Protein AF-A0A3E2HRW2-F1 (afdb_monomer)

Secondary structure (DSSP, 8-state):
---PPPHHHHHHTSSHHHHHHHS----HHHHHHHHHHTT-TT-TT-EEEEESS-HHHHHT-TT--EEEEE-S-HHHHHHHHHTT-TTEEEE--BTTB--PPTT--SEEEETT--TTT-HHHHTS-HHHHHHHHHHHHHHHTSTTS-B-TTS-B--------------

Foldseek 3Di:
DDLQFDVVLCVVCVPVVVCLVPPDDDDLVVVQVVCVLLVNVVQAQFEEEEEADCVQVVLPDPSQYQYEYEDQDPVNLVVVVVVVGGNYDYDYDAPLGRPDDPPRGSYYYYPPDDCCDGSRNNGDDPVVNVVVVVVVVVVQVDPPFDADPVRHGDDSDDDDDDDDDDD

pLDDT: mean 79.31, std 17.02, range [33.5, 98.31]

Radius of gyration: 16.77 Å; Cα contacts (8 Å, |Δi|>4): 210; chains: 1; bounding box: 42×39×38 Å

InterPro domains:
  IPR029063 S-adenosyl-L-methionine-dependent methyltransferase superfamily [G3DSA:3.40.50.150] (10-141)
  IPR029063 S-adenosyl-L-methionine-dependent methyltransferase superfamily [SSF53335] (15-112)

Solvent-accessible surface area (backbone atoms only — not comparable to full-atom values): 10115 Å² total; per-residue (Å²): 134,86,86,59,64,26,66,65,50,57,61,76,50,67,54,35,69,65,49,65,76,68,57,84,83,79,59,70,65,61,54,50,51,52,32,49,76,63,71,46,57,85,40,67,51,43,30,32,38,33,39,70,72,49,61,66,69,52,44,71,37,91,36,51,33,36,32,43,37,35,36,68,48,68,63,52,43,51,57,57,57,73,64,68,56,60,53,59,46,79,44,74,19,37,84,92,48,58,90,69,70,86,87,64,52,73,43,77,48,68,37,73,73,38,82,84,75,8,64,64,44,41,18,37,49,73,67,56,38,53,47,52,52,48,51,53,53,49,58,70,64,38,92,86,51,59,55,46,100,84,70,46,76,60,69,97,67,84,87,81,88,81,85,79,77,85,132

Mean predicted aligned error: 10.73 Å

Nearest PDB structures (foldseek):
  3gg8-assembly1_D  TM=6.473E-01  e=5.900E-02  Toxoplasma gondii
  3gg8-assembly1_B  TM=6.081E-01  e=3.737E-02  Toxoplasma gondii
  3eoe-assembly1_B  TM=5.458E-01  e=1.946E-02  Toxoplasma gondii
  5wrp-assembly1_C  TM=4.661E-01  e=2.479E-01  Mycobacterium tuberculosis H37Rv
  7mym-assembly1_A  TM=4.760E-01  e=4.759E-01  Escherichia coli

Structure (mmCIF, N/CA/C/O backbone):
data_AF-A0A3E2HRW2-F1
#
_entry.id   AF-A0A3E2HRW2-F1
#
loop_
_atom_site.group_PDB
_atom_site.id
_atom_site.type_symbol
_atom_site.label_atom_id
_atom_site.label_alt_id
_atom_site.label_comp_id
_atom_site.label_asym_id
_atom_site.label_entity_id
_atom_site.label_seq_id
_atom_site.pdbx_PDB_ins_code
_atom_site.Cartn_x
_atom_site.Cartn_y
_atom_site.Cartn_z
_atom_site.occupancy
_atom_site.B_iso_or_equiv
_atom_site.auth_seq_id
_atom_site.auth_comp_id
_atom_site.auth_asym_id
_atom_site.auth_atom_id
_atom_site.pdbx_PDB_model_num
ATOM 1 N N . MET A 1 1 ? -6.242 8.963 -19.145 1.00 44.12 1 MET A N 1
ATOM 2 C CA . MET A 1 1 ? -5.547 10.101 -18.499 1.00 44.12 1 MET A CA 1
ATOM 3 C C . MET A 1 1 ? -4.050 9.813 -18.488 1.00 44.12 1 MET A C 1
ATOM 5 O O . MET A 1 1 ? -3.695 8.648 -18.408 1.00 44.12 1 MET A O 1
ATOM 9 N N . SER A 1 2 ? -3.188 10.825 -18.641 1.00 42.66 2 SER A N 1
ATOM 10 C CA . SER A 1 2 ? -1.736 10.637 -18.831 1.00 42.66 2 SER A CA 1
ATOM 11 C C . SER A 1 2 ? -1.015 10.292 -17.523 1.00 42.66 2 SER A C 1
ATOM 13 O O . SER A 1 2 ? -0.901 11.153 -16.643 1.00 42.66 2 SER A O 1
ATOM 15 N N . THR A 1 3 ? -0.484 9.069 -17.431 1.00 56.56 3 THR A N 1
ATOM 16 C CA . THR A 1 3 ? 0.428 8.548 -16.393 1.00 56.56 3 THR A CA 1
ATOM 17 C C . THR A 1 3 ? 1.850 9.097 -16.564 1.00 56.56 3 THR A C 1
ATOM 19 O O . THR A 1 3 ? 2.834 8.367 -16.515 1.00 56.56 3 THR A O 1
ATOM 22 N N . THR A 1 4 ? 1.981 10.403 -16.803 1.00 65.69 4 THR A N 1
ATOM 23 C CA . THR A 1 4 ? 3.295 11.048 -16.904 1.00 65.69 4 THR A CA 1
ATOM 24 C C . THR A 1 4 ? 3.994 10.935 -15.553 1.00 65.69 4 THR A C 1
ATOM 26 O O . THR A 1 4 ? 3.424 11.368 -14.557 1.00 65.69 4 THR A O 1
ATOM 29 N N . ILE A 1 5 ? 5.179 10.325 -15.542 1.00 66.1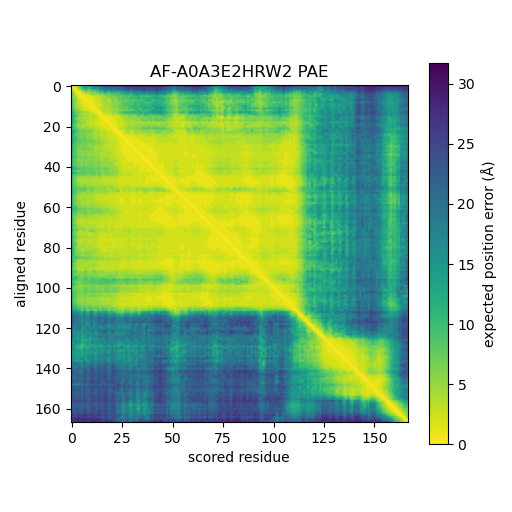2 5 ILE A N 1
ATOM 30 C CA . ILE A 1 5 ? 6.053 10.137 -14.379 1.00 66.12 5 ILE A CA 1
ATOM 31 C C . ILE A 1 5 ? 7.094 11.263 -14.382 1.00 66.12 5 ILE A C 1
ATOM 33 O O . ILE A 1 5 ? 7.654 11.581 -15.432 1.00 66.12 5 ILE A O 1
ATOM 37 N N . ASP A 1 6 ? 7.371 11.865 -13.224 1.00 68.25 6 ASP A N 1
ATOM 38 C CA . ASP A 1 6 ? 8.431 12.868 -13.081 1.00 68.25 6 ASP A CA 1
ATOM 39 C C . ASP A 1 6 ? 9.805 12.261 -13.435 1.00 68.25 6 ASP A C 1
ATOM 41 O O . ASP A 1 6 ? 10.169 11.199 -12.911 1.00 68.25 6 ASP A O 1
ATOM 45 N N . PRO A 1 7 ? 10.608 12.922 -14.289 1.00 69.69 7 PRO A N 1
ATOM 46 C CA . PRO A 1 7 ? 11.907 12.408 -14.717 1.00 69.69 7 PRO A CA 1
ATOM 47 C C . PRO A 1 7 ? 12.872 12.064 -13.574 1.00 69.69 7 PRO A C 1
ATOM 49 O O . PRO A 1 7 ? 13.693 11.159 -13.723 1.00 69.69 7 PRO A O 1
ATOM 52 N N . ARG A 1 8 ? 12.792 12.751 -12.425 1.00 68.62 8 ARG A N 1
ATOM 53 C CA . ARG A 1 8 ? 13.645 12.470 -11.256 1.00 68.62 8 ARG A CA 1
ATOM 54 C C . ARG A 1 8 ? 13.292 11.144 -10.616 1.00 68.62 8 ARG A C 1
ATOM 56 O O . ARG A 1 8 ? 14.191 10.390 -10.260 1.00 68.62 8 ARG A O 1
ATOM 63 N N . ALA A 1 9 ? 12.003 10.843 -10.511 1.00 67.81 9 ALA A N 1
ATOM 64 C CA . ALA A 1 9 ? 11.567 9.541 -10.054 1.00 67.81 9 ALA A CA 1
ATOM 65 C C . ALA A 1 9 ? 11.958 8.473 -11.080 1.00 67.81 9 ALA A C 1
ATOM 67 O O . ALA A 1 9 ? 12.559 7.466 -10.721 1.00 67.81 9 ALA A O 1
ATOM 68 N N . GLN A 1 10 ? 11.740 8.705 -12.373 1.00 71.31 10 GLN A N 1
ATOM 69 C CA . GLN A 1 10 ? 12.161 7.736 -13.386 1.00 71.31 10 GLN A CA 1
ATOM 70 C C . GLN A 1 10 ? 13.672 7.437 -13.333 1.00 71.31 10 GLN A C 1
ATOM 72 O O . GLN A 1 10 ? 14.074 6.282 -13.437 1.00 71.31 10 GLN A O 1
ATOM 77 N N . ALA A 1 11 ? 14.507 8.448 -13.079 1.00 74.12 11 ALA A N 1
ATOM 78 C CA . ALA A 1 11 ? 15.942 8.264 -12.867 1.00 74.12 11 ALA A CA 1
ATOM 79 C C . ALA A 1 11 ? 16.274 7.571 -11.530 1.00 74.12 11 ALA A C 1
ATOM 81 O O . ALA A 1 11 ? 17.111 6.670 -11.494 1.00 74.12 11 ALA A O 1
ATOM 82 N N . GLY A 1 12 ? 15.620 7.962 -10.432 1.00 69.00 12 GLY A N 1
ATOM 83 C CA . GLY A 1 12 ? 15.867 7.424 -9.089 1.00 69.00 12 GLY A CA 1
ATOM 84 C C . GLY A 1 12 ? 15.486 5.950 -8.927 1.00 69.00 12 GLY A C 1
ATOM 85 O O . GLY A 1 12 ? 16.088 5.248 -8.117 1.00 69.00 12 GLY A O 1
ATOM 86 N N . PHE A 1 13 ? 14.533 5.470 -9.730 1.00 70.88 13 PHE A N 1
ATOM 87 C CA . PHE A 1 13 ? 14.063 4.082 -9.733 1.00 70.88 13 PHE A CA 1
ATOM 88 C C . PHE A 1 13 ? 14.542 3.277 -10.958 1.00 70.88 13 PHE A C 1
ATOM 90 O O . PHE A 1 13 ? 14.126 2.135 -11.135 1.00 70.88 13 PHE A O 1
ATOM 97 N N . ALA A 1 14 ? 15.465 3.818 -11.765 1.00 74.62 14 ALA A N 1
ATOM 98 C CA . ALA A 1 14 ? 15.969 3.169 -12.983 1.00 74.62 14 ALA A CA 1
ATOM 99 C C . ALA A 1 14 ? 16.625 1.794 -12.735 1.00 74.62 14 ALA A C 1
ATOM 101 O O . ALA A 1 14 ? 16.677 0.958 -13.633 1.00 74.62 14 ALA A O 1
ATOM 102 N N . ASN A 1 15 ? 17.115 1.534 -11.516 1.00 83.88 15 ASN A N 1
ATOM 103 C CA . ASN A 1 15 ? 17.550 0.205 -11.085 1.00 83.88 15 ASN A CA 1
ATOM 104 C C . ASN A 1 15 ? 16.567 -0.378 -10.061 1.00 83.88 15 ASN A C 1
ATOM 106 O O . ASN A 1 15 ? 16.872 -0.496 -8.872 1.00 83.88 15 ASN A O 1
ATOM 110 N N . ALA A 1 16 ? 15.374 -0.727 -10.543 1.00 80.94 16 ALA A N 1
ATOM 111 C CA . ALA A 1 16 ? 14.272 -1.240 -9.734 1.00 80.94 16 ALA A CA 1
ATOM 112 C C . ALA A 1 16 ? 14.667 -2.451 -8.870 1.00 80.94 16 ALA A C 1
ATOM 114 O O . ALA A 1 16 ? 14.322 -2.501 -7.693 1.00 80.94 16 ALA A O 1
ATOM 115 N N . ALA A 1 17 ? 15.434 -3.397 -9.423 1.00 82.38 17 ALA A N 1
ATOM 116 C CA . ALA A 1 17 ? 15.865 -4.598 -8.705 1.00 82.38 17 ALA A CA 1
ATOM 117 C C . ALA A 1 17 ? 16.798 -4.266 -7.529 1.00 82.38 17 ALA A C 1
ATOM 119 O O . ALA A 1 17 ? 16.579 -4.724 -6.407 1.00 82.38 17 ALA A O 1
ATOM 120 N N . ALA A 1 18 ? 17.823 -3.435 -7.759 1.00 81.19 18 ALA A N 1
ATOM 121 C CA . ALA A 1 18 ? 18.716 -3.019 -6.680 1.00 81.19 18 ALA A CA 1
ATOM 122 C C . ALA A 1 18 ? 17.977 -2.169 -5.640 1.00 81.19 18 ALA A C 1
ATOM 124 O O . ALA A 1 18 ? 18.210 -2.332 -4.443 1.00 81.19 18 ALA A O 1
ATOM 125 N N . TYR A 1 19 ? 17.079 -1.286 -6.076 1.00 80.06 19 TYR A N 1
ATOM 126 C CA . TYR A 1 19 ? 16.286 -0.459 -5.176 1.00 80.06 19 TYR A CA 1
ATOM 127 C C . TYR A 1 19 ? 15.379 -1.303 -4.271 1.00 80.06 19 TYR A C 1
ATOM 129 O O . TYR A 1 19 ? 15.385 -1.122 -3.052 1.00 80.06 19 TYR A O 1
ATOM 137 N N . ASP A 1 20 ? 14.638 -2.251 -4.848 1.00 81.69 20 ASP A N 1
ATOM 138 C CA . ASP A 1 20 ? 13.748 -3.144 -4.107 1.00 81.69 20 ASP A CA 1
ATOM 139 C C . ASP A 1 20 ? 14.503 -3.997 -3.079 1.00 81.69 20 ASP A C 1
ATOM 141 O O . ASP A 1 20 ? 14.055 -4.119 -1.939 1.00 81.69 20 ASP A O 1
ATOM 145 N N . ALA A 1 21 ? 15.690 -4.495 -3.439 1.00 82.00 21 ALA A N 1
ATOM 146 C CA . ALA A 1 21 ? 16.517 -5.312 -2.554 1.00 82.00 21 ALA A CA 1
ATOM 147 C C . ALA A 1 21 ? 17.074 -4.551 -1.335 1.00 82.00 21 ALA A C 1
ATOM 149 O O . ALA A 1 21 ? 17.280 -5.152 -0.282 1.00 82.00 21 ALA A O 1
ATOM 150 N N . HIS A 1 22 ? 17.332 -3.243 -1.454 1.00 79.75 22 HIS A N 1
ATOM 151 C CA . HIS A 1 22 ? 18.031 -2.473 -0.412 1.00 79.75 22 HIS A CA 1
ATOM 152 C C . HIS A 1 22 ? 17.135 -1.501 0.369 1.00 79.75 22 HIS A C 1
ATOM 154 O O . HIS A 1 22 ? 17.575 -0.936 1.373 1.00 79.75 22 HIS A O 1
ATOM 160 N N . ARG A 1 23 ? 15.884 -1.273 -0.053 1.00 79.94 23 ARG A N 1
ATOM 161 C CA . ARG A 1 23 ? 14.980 -0.337 0.637 1.00 79.94 23 ARG A CA 1
ATOM 162 C C . ARG A 1 23 ? 14.530 -0.890 2.009 1.00 79.94 23 ARG A C 1
ATOM 164 O O . ARG A 1 23 ? 13.823 -1.899 2.046 1.00 79.94 23 ARG A O 1
ATOM 171 N N . PRO A 1 24 ? 14.803 -0.210 3.144 1.00 80.50 24 PRO A N 1
ATOM 172 C CA . PRO A 1 24 ? 14.466 -0.711 4.485 1.00 80.50 24 PRO A CA 1
ATOM 173 C C . PRO A 1 24 ? 12.981 -1.039 4.653 1.00 80.50 24 PRO A C 1
ATOM 175 O O . PRO A 1 24 ? 12.133 -0.222 4.287 1.00 80.50 24 PRO A O 1
ATOM 178 N N . SER A 1 25 ? 12.656 -2.224 5.175 1.00 85.75 25 SER A N 1
ATOM 179 C CA . SER A 1 25 ? 11.270 -2.627 5.465 1.00 85.75 25 SER A CA 1
ATOM 180 C C . SER A 1 25 ? 10.737 -1.999 6.763 1.00 85.75 25 SER A C 1
ATOM 182 O O . SER A 1 25 ? 11.450 -1.264 7.444 1.00 85.75 25 SER A O 1
ATOM 184 N N . TYR A 1 26 ? 9.473 -2.269 7.091 1.00 84.19 26 TYR A N 1
ATOM 185 C CA . TYR A 1 26 ? 8.817 -1.785 8.307 1.00 84.19 26 TYR A CA 1
ATOM 186 C C . TYR A 1 26 ? 8.815 -2.856 9.411 1.00 84.19 26 TYR A C 1
ATOM 188 O O . TYR A 1 26 ? 8.638 -4.035 9.096 1.00 84.19 26 TYR A O 1
ATOM 196 N N . PRO A 1 27 ? 8.956 -2.472 10.697 1.00 86.44 27 PRO A N 1
ATOM 197 C CA . PRO A 1 27 ? 8.763 -3.388 11.821 1.00 86.44 27 PRO A CA 1
ATOM 198 C C . PRO A 1 27 ? 7.344 -3.967 11.853 1.00 86.44 27 PRO A C 1
ATOM 200 O O . PRO A 1 27 ? 6.368 -3.263 11.576 1.00 86.44 27 PRO A O 1
ATOM 203 N N . SER A 1 28 ? 7.220 -5.237 12.239 1.00 85.44 28 SER A N 1
ATOM 204 C CA . SER A 1 28 ? 5.945 -5.971 12.259 1.00 85.44 28 SER A CA 1
ATOM 205 C C . SER A 1 28 ? 4.894 -5.355 13.193 1.00 85.44 28 SER A C 1
ATOM 207 O O . SER A 1 28 ? 3.693 -5.404 12.922 1.00 85.44 28 SER A O 1
ATOM 209 N N . GLU A 1 29 ? 5.352 -4.717 14.263 1.00 84.31 29 GLU A N 1
ATOM 210 C CA . GLU A 1 29 ? 4.567 -4.048 15.290 1.00 84.31 29 GLU A CA 1
ATOM 211 C C . GLU A 1 29 ? 3.945 -2.762 14.745 1.00 84.31 29 GLU A C 1
ATOM 213 O O . GLU A 1 29 ? 2.776 -2.483 15.001 1.00 84.31 29 GLU A O 1
ATOM 218 N N . ALA A 1 30 ? 4.693 -2.011 13.928 1.00 85.94 30 ALA A N 1
ATOM 219 C CA . ALA A 1 30 ? 4.184 -0.814 13.264 1.00 85.94 30 ALA A CA 1
ATOM 220 C C . ALA A 1 30 ? 3.098 -1.174 12.240 1.00 85.94 30 ALA A C 1
ATOM 222 O O . ALA A 1 30 ? 2.057 -0.519 12.186 1.00 85.94 30 ALA A O 1
ATOM 223 N N . VAL A 1 31 ? 3.312 -2.252 11.476 1.00 89.50 31 VAL A N 1
ATOM 224 C CA . VAL A 1 31 ? 2.310 -2.781 10.538 1.00 89.50 31 VAL A CA 1
ATOM 225 C C . VAL A 1 31 ? 1.065 -3.238 11.295 1.00 89.50 31 VAL A C 1
ATOM 227 O O . VAL A 1 31 ? -0.040 -2.832 10.956 1.00 89.50 31 VAL A O 1
ATOM 230 N N . SER A 1 32 ? 1.228 -4.034 12.354 1.00 90.06 32 SER A N 1
ATOM 231 C CA . SER A 1 32 ? 0.099 -4.549 13.137 1.00 90.06 32 SER A CA 1
ATOM 232 C C . SER A 1 32 ? -0.686 -3.424 13.813 1.00 90.06 32 SER A C 1
ATOM 234 O O . SER A 1 32 ? -1.913 -3.448 13.801 1.00 90.06 32 SER A O 1
ATOM 236 N N . SER A 1 33 ? 0.000 -2.400 14.331 1.00 86.62 33 SER A N 1
ATOM 237 C CA . SER A 1 33 ? -0.647 -1.199 14.864 1.00 86.62 33 SER A CA 1
ATOM 238 C C . SER A 1 33 ? -1.491 -0.506 13.794 1.00 86.62 33 SER A C 1
ATOM 240 O O . SER A 1 33 ? -2.673 -0.264 14.026 1.00 86.62 33 SER A O 1
ATOM 242 N N . LEU A 1 34 ? -0.938 -0.249 12.601 1.00 88.88 34 LEU A N 1
ATOM 243 C CA . LEU A 1 34 ? -1.688 0.369 11.502 1.00 88.88 34 LEU A CA 1
ATOM 244 C C . LEU A 1 34 ? -2.955 -0.430 11.160 1.00 88.88 34 LEU A C 1
ATOM 246 O O . LEU A 1 34 ? -4.039 0.142 11.098 1.00 88.88 34 LEU A O 1
ATOM 250 N N . LEU A 1 35 ? -2.832 -1.748 10.982 1.00 91.56 35 LEU A N 1
ATOM 251 C CA . LEU A 1 35 ? -3.954 -2.619 10.613 1.00 91.56 35 LEU A CA 1
ATOM 252 C C . LEU A 1 35 ? -5.057 -2.649 11.679 1.00 91.56 35 LEU A C 1
ATOM 254 O O . LEU A 1 35 ? -6.240 -2.686 11.337 1.00 91.56 35 LEU A O 1
ATOM 258 N N . SER A 1 36 ? -4.689 -2.602 12.962 1.00 90.50 36 SER A N 1
ATOM 259 C CA . SER A 1 36 ? -5.654 -2.510 14.063 1.00 90.50 36 SER A CA 1
ATOM 260 C C . SER A 1 36 ? -6.430 -1.194 14.030 1.00 90.50 36 SER A C 1
ATOM 262 O O . SER A 1 36 ? -7.645 -1.204 14.196 1.00 90.50 36 SER A O 1
ATOM 264 N N . HIS A 1 37 ? -5.762 -0.068 13.755 1.00 87.25 37 HIS A N 1
ATOM 265 C CA . HIS A 1 37 ? -6.420 1.244 13.674 1.00 87.25 37 HIS A CA 1
ATOM 266 C C . HIS A 1 37 ? -7.274 1.406 12.414 1.00 87.25 37 HIS A C 1
ATOM 268 O O . HIS A 1 37 ? -8.299 2.076 12.454 1.00 87.25 37 HIS A O 1
ATOM 274 N N . LEU A 1 38 ? -6.899 0.738 11.322 1.00 86.88 38 LEU A N 1
ATOM 275 C CA . LEU A 1 38 ? -7.739 0.598 10.131 1.00 86.88 38 LEU A CA 1
ATOM 276 C C . LEU A 1 38 ? -8.906 -0.384 10.341 1.00 86.88 38 LEU A C 1
ATOM 278 O O . LEU A 1 38 ? -9.702 -0.591 9.432 1.00 86.88 38 LEU A O 1
ATOM 282 N N . ASN A 1 39 ? -9.015 -0.999 11.526 1.00 89.44 39 ASN A N 1
ATOM 283 C CA . ASN A 1 39 ? -10.027 -1.996 11.861 1.00 89.44 39 ASN A CA 1
ATOM 284 C C . ASN A 1 39 ? -10.064 -3.158 10.852 1.00 89.44 39 ASN A C 1
ATOM 286 O O . ASN A 1 39 ? -11.134 -3.652 10.513 1.00 89.44 39 ASN A O 1
ATOM 290 N N . ILE A 1 40 ? -8.905 -3.579 10.342 1.00 92.38 40 ILE A N 1
ATOM 291 C CA . ILE A 1 40 ? -8.774 -4.727 9.427 1.00 92.38 40 ILE A CA 1
ATOM 292 C C . ILE A 1 40 ? -7.892 -5.839 9.995 1.00 92.38 40 ILE A C 1
ATOM 294 O O . ILE A 1 40 ? -7.904 -6.946 9.466 1.00 92.38 40 ILE A O 1
ATOM 298 N N . ALA A 1 41 ? -7.195 -5.600 11.111 1.00 93.44 41 ALA A N 1
ATOM 299 C CA . ALA A 1 41 ? -6.500 -6.660 11.837 1.00 93.44 41 ALA A CA 1
ATOM 300 C C . ALA A 1 41 ? -7.466 -7.799 12.210 1.00 93.44 41 ALA A C 1
ATOM 302 O O . ALA A 1 41 ? -8.544 -7.566 12.757 1.00 93.44 41 ALA A O 1
ATOM 303 N N . GLY A 1 42 ? -7.080 -9.038 11.896 1.00 93.88 42 GLY A N 1
ATOM 304 C CA . GLY A 1 42 ? -7.909 -10.229 12.113 1.00 93.88 42 GLY A CA 1
ATOM 305 C C . GLY A 1 42 ? -9.108 -10.391 11.164 1.00 93.88 42 GLY A C 1
ATOM 306 O O . GLY A 1 42 ? -9.774 -11.428 11.218 1.00 93.88 42 GLY A O 1
ATOM 307 N N . LYS A 1 43 ? -9.391 -9.431 10.270 1.00 95.31 43 LYS A N 1
ATOM 308 C CA . LYS A 1 43 ? -10.463 -9.562 9.273 1.00 95.31 43 LYS A CA 1
ATOM 309 C C . LYS A 1 43 ? -9.972 -10.361 8.074 1.00 95.31 43 LYS A C 1
ATOM 311 O O . LYS A 1 43 ? -9.249 -9.854 7.221 1.00 95.31 43 LYS A O 1
ATOM 316 N N . SER A 1 44 ? -10.375 -11.627 8.019 1.00 97.38 44 SER A N 1
ATOM 317 C CA . SER A 1 44 ? -9.978 -12.509 6.924 1.00 97.38 44 SER A CA 1
ATOM 318 C C . SER A 1 44 ? -10.555 -12.038 5.589 1.00 97.38 44 SER A C 1
ATOM 320 O O . SER A 1 44 ? -11.753 -11.787 5.506 1.00 97.38 44 SER A O 1
ATOM 322 N N . GLY A 1 45 ? -9.717 -11.950 4.556 1.00 96.88 45 GLY A N 1
ATOM 323 C CA . GLY A 1 45 ? -10.141 -11.608 3.196 1.00 96.88 45 GLY A CA 1
ATOM 324 C C . GLY A 1 45 ? -10.531 -10.145 2.969 1.00 96.88 45 GLY A C 1
ATOM 325 O O . GLY A 1 45 ? -11.120 -9.858 1.937 1.00 96.88 45 GLY A O 1
ATOM 326 N N . ALA A 1 46 ? -10.220 -9.224 3.891 1.00 97.38 46 ALA A N 1
ATOM 327 C CA . ALA A 1 46 ? -10.510 -7.803 3.677 1.00 97.38 46 ALA A CA 1
ATOM 328 C C . ALA A 1 46 ? -9.838 -7.272 2.394 1.00 97.38 46 ALA A C 1
ATOM 330 O O . ALA A 1 46 ? -8.698 -7.643 2.083 1.00 97.38 46 ALA A O 1
ATOM 331 N N . HIS A 1 47 ? -10.540 -6.397 1.676 1.00 97.25 47 HIS A N 1
ATOM 332 C CA . HIS A 1 47 ? -10.077 -5.783 0.437 1.00 97.25 47 HIS A CA 1
ATOM 333 C C . HIS A 1 47 ? -9.228 -4.544 0.732 1.00 97.25 47 HIS A C 1
ATOM 335 O O . HIS A 1 47 ? -9.663 -3.619 1.422 1.00 97.25 47 HIS A O 1
ATOM 341 N N . ILE A 1 48 ? -8.013 -4.492 0.191 1.00 96.75 48 ILE A N 1
ATOM 342 C CA . ILE A 1 48 ? -7.070 -3.400 0.433 1.00 96.75 48 ILE A CA 1
ATOM 343 C C . ILE A 1 48 ? -6.570 -2.837 -0.889 1.00 96.75 48 ILE A C 1
ATOM 345 O O . ILE A 1 48 ? -6.011 -3.557 -1.714 1.00 96.75 48 ILE A O 1
ATOM 349 N N . VAL A 1 49 ? -6.698 -1.526 -1.068 1.00 95.94 49 VAL A N 1
ATOM 350 C CA . VAL A 1 49 ? -5.931 -0.808 -2.092 1.00 95.94 49 VAL A CA 1
ATOM 351 C C . VAL A 1 49 ? -4.636 -0.334 -1.454 1.00 95.94 49 VAL A C 1
ATOM 353 O O . VAL A 1 49 ? -4.656 0.354 -0.436 1.00 95.94 49 VAL A O 1
ATOM 356 N N . GLU A 1 50 ? -3.500 -0.703 -2.032 1.00 94.06 50 GLU A N 1
ATOM 357 C CA . GLU A 1 50 ? -2.191 -0.250 -1.574 1.00 94.06 50 GLU A CA 1
ATOM 358 C C . GLU A 1 50 ? -1.496 0.557 -2.661 1.00 94.06 50 GLU A C 1
ATOM 360 O O . GLU A 1 50 ? -1.481 0.178 -3.832 1.00 94.06 50 GLU A O 1
ATOM 365 N N . VAL A 1 51 ? -0.899 1.675 -2.258 1.00 89.06 51 VAL A N 1
ATOM 366 C CA . VAL A 1 51 ? -0.105 2.524 -3.138 1.00 89.06 51 VAL A CA 1
ATOM 367 C C . VAL A 1 51 ? 1.251 2.772 -2.482 1.00 89.06 51 VAL A C 1
ATOM 369 O O . VAL A 1 51 ? 1.358 3.544 -1.523 1.00 89.06 51 VAL A O 1
ATOM 372 N N . GLY A 1 52 ? 2.298 2.131 -3.007 1.00 84.94 52 GLY A N 1
ATOM 373 C CA . GLY A 1 52 ? 3.667 2.272 -2.511 1.00 84.94 52 GLY A CA 1
ATOM 374 C C . GLY A 1 52 ? 4.369 0.950 -2.182 1.00 84.94 52 GLY A C 1
ATOM 375 O O . GLY A 1 52 ? 4.729 0.181 -3.069 1.00 84.94 52 GLY A O 1
ATOM 376 N N . LYS A 1 53 ? 4.726 0.759 -0.907 1.00 85.81 53 LYS A N 1
ATOM 377 C CA . LYS A 1 53 ? 5.725 -0.229 -0.449 1.00 85.81 53 LYS A CA 1
ATOM 378 C C . LYS A 1 53 ? 5.176 -1.289 0.515 1.00 85.81 53 LYS A C 1
ATOM 380 O O . LYS A 1 53 ? 5.940 -2.135 0.978 1.00 85.81 53 LYS A O 1
ATOM 385 N N . PHE A 1 54 ? 3.893 -1.247 0.869 1.00 92.50 54 PHE A N 1
ATOM 386 C CA . PHE A 1 54 ? 3.314 -2.152 1.870 1.00 92.50 54 PHE A CA 1
ATOM 387 C C . PHE A 1 54 ? 2.848 -3.499 1.301 1.00 92.50 54 PHE A C 1
ATOM 389 O O . PHE A 1 54 ? 2.622 -4.410 2.095 1.00 92.50 54 PHE A O 1
ATOM 396 N N . THR A 1 55 ? 2.755 -3.667 -0.027 1.00 94.69 55 THR A N 1
ATOM 397 C CA . THR A 1 55 ? 2.188 -4.874 -0.662 1.00 94.69 55 THR A CA 1
ATOM 398 C C . THR A 1 55 ? 2.702 -6.195 -0.061 1.00 94.69 55 THR A C 1
ATOM 400 O O . THR A 1 55 ? 1.902 -7.042 0.323 1.00 94.69 55 THR A O 1
ATOM 403 N N . GLU A 1 56 ? 4.021 -6.387 0.066 1.00 95.19 56 GLU A N 1
ATOM 404 C CA . GLU A 1 56 ? 4.598 -7.636 0.603 1.00 95.19 56 GLU A CA 1
ATOM 405 C C . GLU A 1 56 ? 4.235 -7.876 2.071 1.00 95.19 56 GLU A C 1
ATOM 407 O O . GLU A 1 56 ? 3.929 -9.001 2.464 1.00 95.19 56 GLU A O 1
ATOM 412 N N . LEU A 1 57 ? 4.236 -6.810 2.875 1.00 95.19 57 LEU A N 1
ATOM 413 C CA . LEU A 1 57 ? 3.900 -6.874 4.296 1.00 95.19 57 LEU A CA 1
ATOM 414 C C . LEU A 1 57 ? 2.432 -7.245 4.498 1.00 95.19 57 LEU A C 1
ATOM 416 O O . LEU A 1 57 ? 2.124 -7.996 5.417 1.00 95.19 57 LEU A O 1
ATOM 420 N N . LEU A 1 58 ? 1.547 -6.741 3.633 1.00 96.06 58 LEU A N 1
ATOM 421 C CA . LEU A 1 58 ? 0.124 -7.074 3.624 1.00 96.06 58 LEU A CA 1
ATOM 422 C C . LEU A 1 58 ? -0.118 -8.500 3.112 1.00 96.06 58 LEU A C 1
ATOM 424 O O . LEU A 1 58 ? -0.890 -9.238 3.713 1.00 96.06 58 LEU A O 1
ATOM 428 N N . ALA A 1 59 ? 0.568 -8.922 2.049 1.00 96.69 59 ALA A N 1
ATOM 429 C CA . ALA A 1 59 ? 0.400 -10.255 1.464 1.00 96.69 59 ALA A CA 1
ATOM 430 C C . ALA A 1 59 ? 0.902 -11.389 2.381 1.00 96.69 59 ALA A C 1
ATOM 432 O O . ALA A 1 59 ? 0.406 -12.516 2.317 1.00 96.69 59 ALA A O 1
ATOM 433 N N . ALA A 1 60 ? 1.875 -11.098 3.251 1.00 95.62 60 ALA A N 1
ATOM 434 C CA . ALA A 1 60 ? 2.412 -12.043 4.231 1.00 95.62 60 ALA A CA 1
ATOM 435 C C . ALA A 1 60 ? 1.474 -12.306 5.426 1.00 95.62 60 ALA A C 1
ATOM 437 O O . ALA A 1 60 ? 1.754 -13.178 6.247 1.00 95.62 60 ALA A O 1
ATOM 438 N N . ARG A 1 61 ? 0.374 -11.555 5.545 1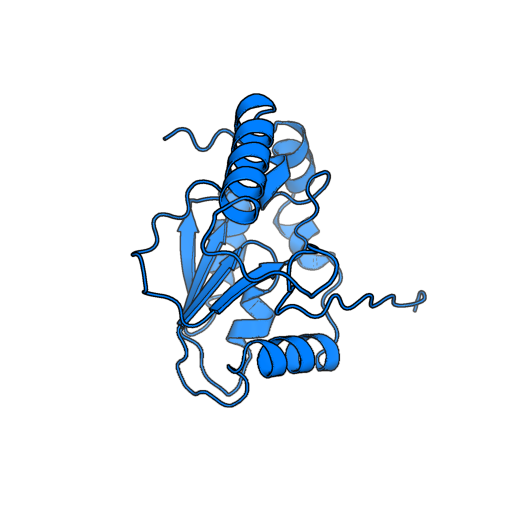.00 95.56 61 ARG A N 1
ATOM 439 C CA . ARG A 1 61 ? -0.555 -11.624 6.674 1.00 95.56 61 ARG A CA 1
ATOM 440 C C . ARG A 1 61 ? -1.377 -12.911 6.686 1.00 95.56 61 ARG A C 1
ATOM 442 O O . ARG A 1 61 ? -1.802 -13.429 5.647 1.00 95.56 61 ARG A O 1
ATOM 449 N N . GLU A 1 62 ? -1.644 -13.409 7.890 1.00 95.81 62 GLU A N 1
ATOM 450 C CA . GLU A 1 62 ? -2.480 -14.595 8.097 1.00 95.81 62 GLU A CA 1
ATOM 451 C C . GLU A 1 62 ? -3.940 -14.336 7.731 1.00 95.81 62 GLU A C 1
ATOM 453 O O . GLU A 1 62 ? -4.632 -15.267 7.328 1.00 95.81 62 GLU A O 1
ATOM 458 N N . GLU A 1 63 ? -4.370 -13.073 7.778 1.00 96.94 63 GLU A N 1
ATOM 459 C CA . GLU A 1 63 ? -5.695 -12.609 7.372 1.00 96.94 63 GLU A CA 1
ATOM 460 C C . GLU A 1 63 ? -6.001 -12.861 5.882 1.00 96.94 63 GLU A C 1
ATOM 462 O O . GLU A 1 63 ? -7.162 -12.868 5.488 1.00 96.94 63 GLU A O 1
ATOM 467 N N . ARG A 1 64 ? -4.996 -13.138 5.036 1.00 97.19 64 ARG A N 1
ATOM 468 C CA . ARG A 1 64 ? -5.199 -13.449 3.604 1.00 97.19 64 ARG A CA 1
ATOM 469 C C . ARG A 1 64 ? -5.980 -12.351 2.860 1.00 97.19 64 ARG A C 1
ATOM 471 O O . ARG A 1 64 ? -6.909 -12.673 2.128 1.00 97.19 64 ARG A O 1
ATOM 478 N N . TYR A 1 65 ? -5.606 -11.090 3.062 1.00 98.12 65 TYR A N 1
ATOM 479 C CA . TYR A 1 65 ? -6.219 -9.946 2.381 1.00 98.12 65 TYR A CA 1
ATOM 480 C C . TYR A 1 65 ? -6.240 -10.102 0.854 1.00 98.12 65 TYR A C 1
ATOM 482 O O . TYR A 1 65 ? -5.337 -10.716 0.275 1.00 98.12 65 TYR A O 1
ATOM 490 N N . GLU A 1 66 ? -7.237 -9.492 0.215 1.00 98.31 66 GLU A N 1
ATOM 491 C CA . GLU A 1 66 ? -7.257 -9.288 -1.234 1.00 98.31 66 GLU A CA 1
ATOM 492 C C . GLU A 1 66 ? -6.735 -7.886 -1.535 1.00 98.31 66 GLU A C 1
ATOM 494 O O . GLU A 1 66 ? -7.280 -6.889 -1.070 1.00 98.31 66 GLU A O 1
ATOM 499 N N . ILE A 1 67 ? -5.630 -7.795 -2.265 1.00 98.25 67 ILE A N 1
ATOM 500 C CA . ILE A 1 67 ? -4.848 -6.566 -2.377 1.00 98.25 67 ILE A CA 1
ATOM 501 C C . ILE A 1 67 ? -4.812 -6.123 -3.835 1.00 98.25 67 ILE A C 1
ATOM 503 O O . ILE A 1 67 ? -4.362 -6.872 -4.701 1.00 98.25 67 ILE A O 1
ATOM 507 N N . ILE A 1 68 ? -5.204 -4.879 -4.102 1.00 97.88 68 ILE A N 1
ATOM 508 C CA . ILE A 1 68 ? -4.869 -4.184 -5.345 1.00 97.88 68 ILE A CA 1
ATOM 509 C C . ILE A 1 68 ? -3.661 -3.286 -5.074 1.00 97.88 68 ILE A C 1
ATOM 511 O O . ILE A 1 68 ? -3.773 -2.262 -4.403 1.00 97.88 68 ILE A O 1
ATOM 515 N N . ALA A 1 69 ? -2.503 -3.671 -5.604 1.00 96.69 69 ALA A N 1
AT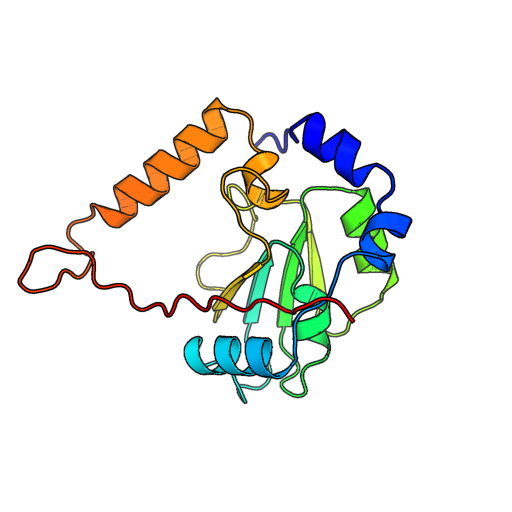OM 516 C CA . ALA A 1 69 ? -1.277 -2.886 -5.559 1.00 96.69 69 ALA A CA 1
ATOM 517 C C . ALA A 1 69 ? -1.202 -1.960 -6.782 1.00 96.69 69 ALA A C 1
ATOM 519 O O . ALA A 1 69 ? -1.100 -2.419 -7.927 1.00 96.69 69 ALA A O 1
ATOM 520 N N . VAL A 1 70 ? -1.245 -0.653 -6.538 1.00 94.62 70 VAL A N 1
ATOM 521 C CA . VAL A 1 70 ? -1.160 0.387 -7.565 1.00 94.62 70 VAL A CA 1
ATOM 522 C C . VAL A 1 70 ? 0.280 0.879 -7.655 1.00 94.62 70 VAL A C 1
ATOM 524 O O . VAL A 1 70 ? 0.793 1.500 -6.725 1.00 94.62 70 VAL A O 1
ATOM 527 N N . GLU A 1 71 ? 0.932 0.633 -8.791 1.00 91.56 71 GLU A N 1
ATOM 528 C CA . GLU A 1 71 ? 2.329 1.024 -9.003 1.00 91.56 71 GLU A CA 1
ATOM 529 C C . GLU A 1 71 ? 2.498 1.717 -10.368 1.00 91.56 71 GLU A C 1
ATOM 531 O O . GLU A 1 71 ? 2.235 1.102 -11.409 1.00 91.56 71 GLU A O 1
ATOM 536 N N . PRO A 1 72 ? 2.944 2.987 -10.407 1.00 88.88 72 PRO A N 1
ATOM 537 C CA . PRO A 1 72 ? 3.085 3.745 -11.650 1.00 88.88 72 PRO A CA 1
ATOM 538 C C . PRO A 1 72 ? 4.239 3.270 -12.540 1.00 88.88 72 PRO A C 1
ATOM 540 O O . PRO A 1 72 ? 4.126 3.349 -13.764 1.00 88.88 72 PRO A O 1
ATOM 543 N N . GLN A 1 73 ? 5.330 2.745 -11.977 1.00 87.25 73 GLN A N 1
ATOM 544 C CA . GLN A 1 73 ? 6.525 2.385 -12.741 1.00 87.25 73 GLN A CA 1
ATOM 545 C C . GLN A 1 73 ? 6.481 0.943 -13.256 1.00 87.25 73 GLN A C 1
ATOM 547 O O . GLN A 1 73 ? 6.341 -0.009 -12.489 1.00 87.25 73 GLN A O 1
ATOM 552 N N . ALA A 1 74 ? 6.654 0.765 -14.569 1.00 90.38 74 ALA A N 1
ATOM 553 C CA . ALA A 1 74 ? 6.577 -0.546 -15.215 1.00 90.38 74 ALA A CA 1
ATOM 554 C C . ALA A 1 74 ? 7.597 -1.556 -14.657 1.00 90.38 74 ALA A C 1
ATOM 556 O O . ALA A 1 74 ? 7.230 -2.701 -14.387 1.00 90.38 74 ALA A O 1
ATOM 557 N N . ASP A 1 75 ? 8.837 -1.127 -14.416 1.00 88.31 75 ASP A N 1
ATOM 558 C CA . ASP A 1 75 ? 9.890 -2.005 -13.895 1.00 88.31 75 ASP A CA 1
ATOM 559 C C . ASP A 1 75 ? 9.612 -2.430 -12.449 1.00 88.31 75 ASP A C 1
ATOM 561 O O . ASP A 1 75 ? 9.769 -3.602 -12.108 1.00 88.31 75 ASP A O 1
ATOM 565 N N . MET A 1 76 ? 9.101 -1.522 -11.610 1.00 89.69 76 MET A N 1
ATOM 566 C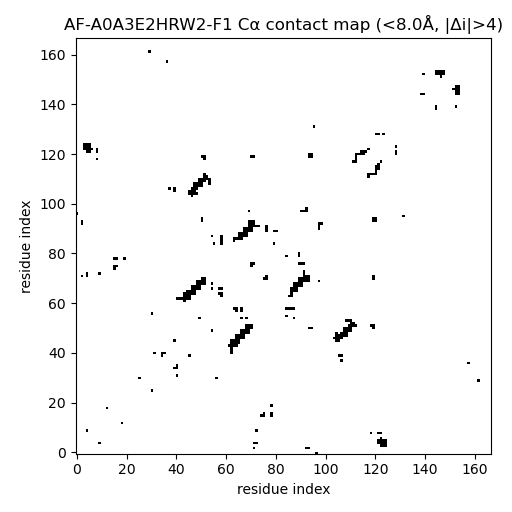 CA . MET A 1 76 ? 8.667 -1.853 -10.249 1.00 89.69 76 MET A CA 1
ATOM 567 C C . MET A 1 76 ? 7.466 -2.807 -10.252 1.00 89.69 76 MET A C 1
ATOM 569 O O . MET A 1 76 ? 7.458 -3.777 -9.490 1.00 89.69 76 MET A O 1
ATOM 573 N N . ARG A 1 77 ? 6.494 -2.612 -11.161 1.00 93.88 77 ARG A N 1
ATOM 574 C CA . ARG A 1 77 ? 5.403 -3.582 -11.371 1.00 93.88 77 ARG A CA 1
ATOM 575 C C . ARG A 1 77 ? 5.947 -4.953 -11.753 1.00 93.88 77 ARG A C 1
ATOM 577 O O . ARG A 1 77 ? 5.441 -5.956 -11.258 1.00 93.88 77 ARG A O 1
ATOM 584 N N . ALA A 1 78 ? 6.945 -5.015 -12.633 1.00 93.94 78 ALA A N 1
ATOM 585 C CA . ALA A 1 78 ? 7.554 -6.273 -13.055 1.00 93.94 78 ALA A CA 1
ATOM 586 C C . ALA A 1 78 ? 8.257 -6.985 -11.888 1.00 93.94 78 ALA A C 1
ATOM 588 O O . ALA A 1 78 ? 8.050 -8.185 -11.711 1.00 93.94 78 ALA A O 1
ATOM 589 N N . GLN A 1 79 ? 9.003 -6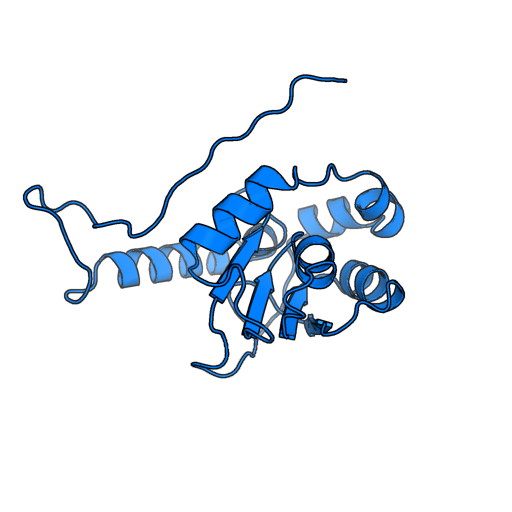.250 -11.051 1.00 92.56 79 GLN A N 1
ATOM 590 C CA . GLN A 1 79 ? 9.601 -6.794 -9.826 1.00 92.56 79 GLN A CA 1
ATOM 591 C C . GLN A 1 79 ? 8.530 -7.367 -8.893 1.00 92.56 79 GLN A C 1
ATOM 593 O O . GLN A 1 79 ? 8.639 -8.512 -8.463 1.00 92.56 79 GLN A O 1
ATOM 598 N N . LEU A 1 80 ? 7.457 -6.615 -8.628 1.00 93.62 80 LEU A N 1
ATOM 599 C CA . LEU A 1 80 ? 6.388 -7.054 -7.730 1.00 93.62 80 LEU A CA 1
ATOM 600 C C . LEU A 1 80 ? 5.630 -8.276 -8.279 1.00 93.62 80 LEU A C 1
ATOM 602 O O . LEU A 1 80 ? 5.336 -9.204 -7.528 1.00 93.62 80 LEU A O 1
ATOM 606 N N . LYS A 1 81 ? 5.383 -8.329 -9.597 1.00 96.19 81 LYS A N 1
ATOM 607 C CA . LYS A 1 81 ? 4.790 -9.498 -10.275 1.00 96.19 81 LYS A CA 1
ATOM 608 C C . LYS A 1 81 ? 5.672 -10.737 -10.145 1.00 96.19 81 LYS A C 1
ATOM 610 O O . LYS A 1 81 ? 5.156 -11.820 -9.879 1.00 96.19 81 LYS A O 1
ATOM 615 N N . ALA A 1 82 ? 6.989 -10.584 -10.289 1.00 96.19 82 ALA A N 1
ATOM 616 C CA . ALA A 1 82 ? 7.939 -11.690 -10.185 1.00 96.19 82 ALA A CA 1
ATOM 617 C C . ALA A 1 82 ? 7.950 -12.350 -8.793 1.00 96.19 82 ALA A C 1
ATOM 619 O O . ALA A 1 82 ? 8.309 -13.520 -8.679 1.00 96.19 82 ALA A O 1
ATOM 620 N N . LYS A 1 83 ? 7.508 -11.638 -7.746 1.00 94.81 83 LYS A N 1
ATOM 621 C CA . LYS A 1 83 ? 7.390 -12.181 -6.382 1.00 94.81 83 LYS A CA 1
ATOM 622 C C . LYS A 1 83 ? 6.233 -13.164 -6.206 1.00 94.81 83 LYS A C 1
ATOM 624 O O . LYS A 1 83 ? 6.219 -13.883 -5.212 1.00 94.81 83 LYS A O 1
ATOM 629 N N . ASN A 1 84 ? 5.280 -13.207 -7.144 1.00 96.12 84 ASN A N 1
ATOM 630 C CA . ASN A 1 84 ? 4.138 -14.126 -7.129 1.00 96.12 84 ASN A CA 1
ATOM 631 C C . ASN A 1 84 ? 3.391 -14.143 -5.776 1.00 96.12 84 ASN A C 1
ATOM 633 O O . ASN A 1 84 ? 3.119 -15.197 -5.195 1.00 96.12 84 ASN A O 1
ATOM 637 N N . LEU A 1 85 ? 3.117 -12.948 -5.244 1.00 97.19 85 LEU A N 1
ATOM 638 C CA . LEU A 1 85 ? 2.476 -12.775 -3.945 1.00 97.19 85 LEU A CA 1
ATOM 639 C C . LEU A 1 85 ? 1.017 -13.236 -3.992 1.00 97.19 85 LEU A C 1
ATOM 641 O O . LEU A 1 85 ? 0.260 -12.911 -4.907 1.00 97.19 85 LEU A O 1
ATOM 645 N N . ARG A 1 86 ? 0.606 -13.979 -2.967 1.00 96.44 86 ARG A N 1
ATOM 646 C CA . ARG A 1 86 ? -0.758 -14.497 -2.847 1.00 96.44 86 ARG A CA 1
ATOM 647 C C . ARG A 1 86 ? -1.750 -13.365 -2.581 1.00 96.44 86 ARG A C 1
ATOM 649 O O . ARG A 1 86 ? -1.512 -12.549 -1.700 1.00 96.44 86 ARG A O 1
ATOM 656 N N . GLY A 1 87 ? -2.881 -13.384 -3.289 1.00 97.06 87 GLY A N 1
ATOM 657 C CA . GLY A 1 87 ? -3.967 -12.419 -3.088 1.00 97.06 87 GLY A CA 1
ATOM 658 C C . GLY A 1 87 ? -3.660 -11.015 -3.612 1.00 97.06 87 GLY A C 1
ATOM 659 O O . GLY A 1 87 ? -4.379 -10.089 -3.269 1.00 97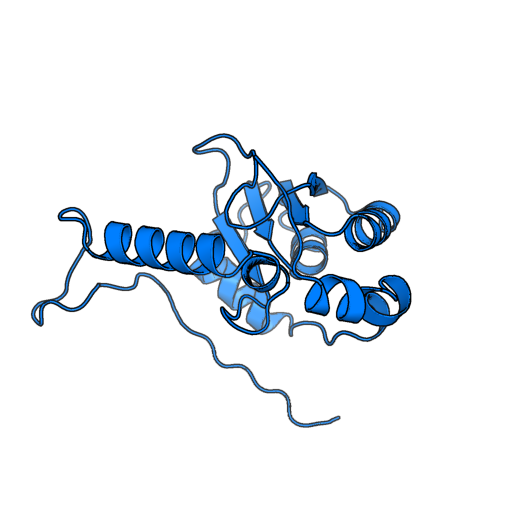.06 87 GLY A O 1
ATOM 660 N N . VAL A 1 88 ? -2.609 -10.840 -4.423 1.00 98.25 88 VAL A N 1
ATOM 661 C CA . VAL A 1 88 ? -2.196 -9.526 -4.933 1.00 98.25 88 VAL A CA 1
ATOM 662 C C . VAL A 1 88 ? -2.506 -9.399 -6.424 1.00 98.25 88 VAL A C 1
ATOM 664 O O . VAL A 1 88 ? -1.978 -10.145 -7.249 1.00 98.25 88 VAL A O 1
ATOM 667 N N . THR A 1 89 ? -3.297 -8.389 -6.772 1.00 97.75 89 THR A N 1
ATOM 668 C CA . THR A 1 89 ? -3.495 -7.898 -8.139 1.00 97.75 89 THR A CA 1
ATOM 669 C C . THR A 1 89 ? -2.692 -6.616 -8.326 1.00 97.75 89 THR A C 1
ATOM 671 O O . THR A 1 89 ? -2.803 -5.692 -7.531 1.00 97.75 89 THR A O 1
ATOM 674 N N . ILE A 1 90 ? -1.872 -6.542 -9.377 1.00 97.12 90 ILE A N 1
ATOM 675 C CA . ILE A 1 90 ? -0.970 -5.404 -9.615 1.00 97.12 90 ILE A CA 1
ATOM 676 C C . ILE A 1 90 ? -1.444 -4.636 -10.841 1.00 97.12 90 ILE A C 1
ATOM 678 O O . ILE A 1 90 ? -1.462 -5.194 -11.945 1.00 97.12 90 ILE A O 1
ATOM 682 N N . ILE A 1 91 ? -1.758 -3.355 -10.662 1.00 95.56 91 ILE A N 1
ATOM 683 C CA . ILE A 1 91 ? -2.263 -2.482 -11.726 1.00 95.56 91 ILE A CA 1
ATOM 684 C C . ILE A 1 91 ? -1.370 -1.259 -11.937 1.00 95.56 91 ILE A C 1
ATOM 686 O O . ILE A 1 91 ? -0.641 -0.819 -11.047 1.00 95.56 91 ILE A O 1
ATOM 690 N N . GLU A 1 92 ? -1.408 -0.725 -13.156 1.00 93.50 92 GLU A N 1
ATOM 691 C CA . GLU A 1 92 ? -0.812 0.573 -13.457 1.00 93.50 92 GLU A CA 1
ATOM 692 C C . GLU A 1 92 ? -1.721 1.688 -12.948 1.00 93.50 92 GLU A C 1
ATOM 694 O O . GLU A 1 92 ? -2.906 1.728 -13.272 1.00 93.50 92 GLU A O 1
ATOM 699 N N . GLY A 1 93 ? -1.141 2.617 -12.198 1.00 89.81 93 GLY A N 1
ATOM 700 C CA . GLY A 1 93 ? -1.836 3.804 -11.731 1.00 89.81 93 GLY A CA 1
ATOM 701 C C . GLY A 1 93 ? -0.981 4.604 -10.764 1.00 89.81 93 GLY A C 1
ATOM 702 O O . GLY A 1 93 ? 0.177 4.282 -10.507 1.00 89.81 93 GLY A O 1
ATOM 703 N N . ASN A 1 94 ? -1.557 5.663 -10.220 1.00 84.69 94 ASN A N 1
ATOM 704 C CA . ASN A 1 94 ? -0.982 6.440 -9.125 1.00 84.69 94 ASN A CA 1
ATOM 705 C C . ASN A 1 94 ? -2.114 6.968 -8.232 1.00 84.69 94 ASN A C 1
ATOM 707 O O . ASN A 1 94 ? -3.285 6.715 -8.506 1.00 84.69 94 ASN A O 1
ATOM 711 N N . ALA A 1 95 ? -1.787 7.730 -7.186 1.00 78.62 95 ALA A N 1
ATOM 712 C CA . ALA A 1 95 ? -2.799 8.252 -6.263 1.00 78.62 95 ALA A CA 1
ATOM 713 C C . ALA A 1 95 ? -3.856 9.162 -6.923 1.00 78.62 95 ALA A C 1
ATOM 715 O O . ALA A 1 95 ? -4.947 9.296 -6.382 1.00 78.62 95 ALA A O 1
ATOM 716 N N . ALA A 1 96 ? -3.567 9.767 -8.080 1.00 75.25 96 ALA A N 1
ATOM 717 C CA . ALA A 1 96 ? -4.520 10.591 -8.829 1.00 75.25 96 ALA A CA 1
ATOM 718 C C . ALA A 1 96 ? -5.372 9.785 -9.831 1.00 75.25 96 ALA A C 1
ATOM 720 O O . ALA A 1 96 ? -6.296 10.326 -10.433 1.00 75.25 96 ALA A O 1
ATOM 721 N N . GLY A 1 97 ? -5.053 8.507 -10.049 1.00 81.38 97 GLY A N 1
ATOM 722 C CA . GLY A 1 97 ? -5.722 7.654 -11.025 1.00 81.38 97 GLY A CA 1
ATOM 723 C C . GLY A 1 97 ? -5.357 6.193 -10.809 1.00 81.38 97 GLY A C 1
ATOM 724 O O . GLY A 1 97 ? -4.383 5.706 -11.382 1.00 81.38 97 GLY A O 1
ATOM 725 N N . MET A 1 98 ? -6.135 5.516 -9.963 1.00 83.00 98 MET A N 1
ATOM 726 C CA . MET A 1 98 ? -5.922 4.110 -9.601 1.00 83.00 98 MET A CA 1
ATOM 727 C C . MET A 1 98 ? -6.746 3.141 -10.458 1.00 83.00 98 MET A C 1
ATOM 729 O O . MET A 1 98 ? -6.368 1.987 -10.567 1.00 83.00 98 MET A O 1
ATOM 733 N N . ASN A 1 99 ? -7.849 3.590 -11.075 1.00 85.56 99 ASN A N 1
ATOM 734 C CA . ASN A 1 99 ? -8.818 2.736 -11.788 1.00 85.56 99 ASN A CA 1
ATOM 735 C C . ASN A 1 99 ? -9.370 1.573 -10.936 1.00 85.56 99 ASN A C 1
ATOM 737 O O . ASN A 1 99 ? -9.583 0.474 -11.444 1.00 85.56 99 ASN A O 1
ATOM 741 N N . VAL A 1 100 ? -9.600 1.819 -9.646 1.00 87.88 100 VAL A N 1
ATOM 742 C CA . VAL A 1 100 ? -10.299 0.889 -8.748 1.00 87.88 100 VAL A CA 1
ATOM 743 C C . VAL A 1 100 ? -11.762 1.312 -8.651 1.00 87.88 100 VAL A C 1
ATOM 745 O O . VAL A 1 100 ? -12.048 2.509 -8.621 1.00 87.88 100 VAL A O 1
ATOM 748 N N . GLU A 1 101 ? -12.672 0.337 -8.638 1.00 88.94 101 GLU A N 1
ATOM 749 C CA . GLU A 1 101 ? -14.106 0.580 -8.474 1.00 88.94 101 GLU A CA 1
ATOM 750 C C . GLU A 1 101 ? -14.397 1.255 -7.125 1.00 88.94 101 GLU A C 1
ATOM 752 O O . GLU A 1 101 ? -13.799 0.931 -6.095 1.00 88.94 101 GLU A O 1
ATOM 757 N N . GLU A 1 102 ? -15.313 2.219 -7.136 1.00 84.56 102 GLU A N 1
ATOM 758 C CA . GLU A 1 102 ? -15.736 2.914 -5.925 1.00 84.56 102 GLU A CA 1
ATOM 759 C C . GLU A 1 102 ? -16.375 1.932 -4.930 1.00 84.56 102 GLU A C 1
ATOM 761 O O . GLU A 1 102 ? -17.166 1.072 -5.304 1.00 84.56 102 GLU A O 1
ATOM 766 N N . GLY A 1 103 ? -16.010 2.043 -3.650 1.00 85.38 103 GLY A N 1
ATOM 767 C CA . GLY A 1 103 ? -16.519 1.158 -2.598 1.00 85.38 103 GLY A CA 1
ATOM 768 C C . GLY A 1 103 ? -15.916 -0.252 -2.573 1.00 85.38 103 GLY A C 1
ATOM 769 O O . GLY A 1 103 ? -16.309 -1.046 -1.726 1.00 85.38 103 GLY A O 1
ATOM 770 N N . TRP A 1 104 ? -14.951 -0.573 -3.445 1.00 91.69 104 TRP A N 1
ATOM 771 C CA . TRP A 1 104 ? -14.330 -1.904 -3.468 1.00 91.69 104 TRP A CA 1
ATOM 772 C C . TRP A 1 104 ? -13.504 -2.224 -2.208 1.00 91.69 104 TRP A C 1
ATOM 774 O O . TRP A 1 104 ? -13.479 -3.373 -1.770 1.00 91.69 104 TRP A O 1
ATOM 784 N N . ALA A 1 105 ? -12.812 -1.230 -1.639 1.00 92.56 105 ALA A N 1
ATOM 785 C CA . ALA A 1 105 ? -11.816 -1.433 -0.587 1.00 92.56 105 ALA A CA 1
ATOM 786 C C . ALA A 1 105 ? -12.379 -1.227 0.828 1.00 92.56 105 ALA A C 1
ATOM 788 O O . ALA A 1 105 ? -12.995 -0.198 1.103 1.00 92.56 105 ALA A O 1
ATOM 789 N N . ASP A 1 106 ? -12.044 -2.133 1.750 1.00 90.12 106 ASP A N 1
ATOM 790 C CA . ASP A 1 106 ? -12.237 -1.943 3.193 1.00 90.12 106 ASP A CA 1
ATOM 791 C C . ASP A 1 106 ? -11.198 -0.972 3.780 1.00 90.12 106 ASP A C 1
ATOM 793 O O . ASP A 1 106 ? -11.447 -0.313 4.790 1.00 90.12 106 ASP A O 1
ATOM 797 N N . ALA A 1 107 ? -10.015 -0.888 3.158 1.00 90.25 107 ALA A N 1
ATOM 798 C CA . ALA A 1 107 ? -8.959 0.047 3.533 1.00 90.25 107 ALA A CA 1
ATOM 799 C C . ALA A 1 107 ? -8.113 0.499 2.331 1.00 90.25 107 ALA A C 1
ATOM 801 O O . ALA A 1 107 ? -7.869 -0.257 1.389 1.00 90.25 107 ALA A O 1
ATOM 802 N N . CYS A 1 108 ? -7.589 1.725 2.407 1.00 90.25 108 CYS A N 1
ATOM 803 C CA . CYS A 1 108 ? -6.585 2.244 1.481 1.00 90.25 108 CYS A CA 1
ATOM 804 C C . CYS A 1 108 ? -5.297 2.573 2.246 1.00 90.25 108 CYS A C 1
ATOM 806 O O . CYS A 1 108 ? -5.320 3.329 3.219 1.00 90.25 108 CYS A O 1
ATOM 808 N N . VAL A 1 109 ? -4.170 2.000 1.821 1.00 89.69 109 VAL A N 1
ATOM 809 C CA . VAL A 1 109 ? -2.860 2.174 2.458 1.00 89.69 109 VAL A CA 1
ATOM 810 C C . VAL A 1 109 ? -1.912 2.873 1.491 1.00 89.69 109 VAL A C 1
ATOM 812 O O . VAL A 1 109 ? -1.565 2.333 0.446 1.00 89.69 109 VAL A O 1
ATOM 815 N N . ALA A 1 110 ? -1.440 4.061 1.865 1.00 87.19 110 ALA A N 1
ATOM 816 C CA . ALA A 1 110 ? -0.411 4.785 1.124 1.00 87.19 110 ALA A CA 1
ATOM 817 C C . ALA A 1 110 ? 0.916 4.745 1.896 1.00 87.19 110 ALA A C 1
ATOM 819 O O . ALA A 1 110 ? 1.106 5.464 2.881 1.00 87.19 110 ALA A O 1
ATOM 820 N N . ALA A 1 111 ? 1.847 3.894 1.467 1.00 79.94 111 ALA A N 1
ATOM 821 C CA . ALA A 1 111 ? 3.123 3.702 2.150 1.00 79.94 111 ALA A CA 1
ATOM 822 C C . ALA A 1 111 ? 4.249 4.512 1.500 1.00 79.94 111 ALA A C 1
ATOM 824 O O . ALA A 1 111 ? 4.349 4.621 0.283 1.00 79.94 111 ALA A O 1
ATOM 825 N N . GLN A 1 112 ? 5.126 5.085 2.334 1.00 72.81 112 GLN A N 1
ATOM 826 C CA . GLN A 1 112 ? 6.175 6.022 1.902 1.00 72.81 112 GLN A CA 1
ATOM 827 C C . GLN A 1 112 ? 5.628 7.248 1.139 1.00 72.81 112 GLN A C 1
ATOM 829 O O . GLN A 1 112 ? 6.340 7.853 0.339 1.00 72.81 112 GLN A O 1
ATOM 834 N N . ALA A 1 113 ? 4.385 7.654 1.423 1.00 61.66 113 ALA A N 1
ATOM 835 C CA . ALA A 1 113 ? 3.709 8.803 0.827 1.00 61.66 113 ALA A CA 1
ATOM 836 C C . ALA A 1 113 ? 4.136 10.138 1.471 1.00 61.66 113 ALA A C 1
ATOM 838 O O . ALA A 1 113 ? 3.480 10.679 2.353 1.00 61.66 113 ALA A O 1
ATOM 839 N N . ARG A 1 114 ? 5.268 10.693 1.036 1.00 56.50 114 ARG A N 1
ATOM 840 C CA . ARG A 1 114 ? 5.623 12.105 1.219 1.00 56.50 114 ARG A CA 1
ATOM 841 C C . ARG A 1 114 ? 5.274 12.911 -0.033 1.00 56.50 114 ARG A C 1
ATOM 843 O O . ARG A 1 114 ? 5.722 12.564 -1.120 1.00 56.50 114 ARG A O 1
ATOM 850 N N . PHE A 1 115 ? 4.583 14.042 0.130 1.00 47.50 115 PHE A N 1
ATOM 851 C CA . PHE A 1 115 ? 4.235 14.964 -0.970 1.00 47.50 115 PHE A CA 1
ATOM 852 C C . PHE A 1 115 ? 5.431 15.417 -1.829 1.00 47.50 115 PHE A C 1
ATOM 854 O O . PHE A 1 115 ? 5.250 15.804 -2.981 1.00 47.50 115 PHE A O 1
ATOM 861 N N . ALA A 1 116 ? 6.644 15.387 -1.271 1.00 39.94 116 ALA A N 1
ATOM 862 C CA . ALA A 1 116 ? 7.862 15.833 -1.939 1.00 39.94 116 ALA A CA 1
ATOM 863 C C . ALA A 1 116 ? 8.845 14.706 -2.315 1.00 39.94 116 ALA A C 1
ATOM 865 O O . ALA A 1 116 ? 9.833 15.013 -2.966 1.00 39.94 116 ALA A O 1
ATOM 866 N N . THR A 1 117 ? 8.634 13.455 -1.871 1.00 42.44 117 THR A N 1
ATOM 867 C CA . THR A 1 117 ? 9.620 12.354 -2.039 1.00 42.44 117 THR A CA 1
ATOM 868 C C . THR A 1 117 ? 9.015 10.949 -2.185 1.00 42.44 117 THR A C 1
ATOM 870 O O . THR A 1 117 ? 9.727 9.951 -2.086 1.00 42.44 117 THR A O 1
ATOM 873 N N . SER A 1 118 ? 7.694 10.831 -2.342 1.00 49.16 118 SER A N 1
ATOM 874 C CA . SER A 1 118 ? 7.048 9.557 -2.675 1.00 49.16 118 SER A CA 1
ATOM 875 C C . SER A 1 118 ? 6.894 9.441 -4.169 1.00 49.16 118 SER A C 1
ATOM 877 O O . SER A 1 118 ? 6.247 10.311 -4.740 1.00 49.16 118 SER A O 1
ATOM 879 N N . SER A 1 119 ? 7.351 8.351 -4.783 1.00 50.09 119 SER A N 1
ATOM 880 C CA . SER A 1 119 ? 7.084 8.067 -6.200 1.00 50.09 119 SER A CA 1
ATOM 881 C C . SER A 1 119 ? 5.601 8.245 -6.554 1.00 50.09 119 SER A C 1
ATOM 883 O O . SER A 1 119 ? 5.272 8.811 -7.584 1.00 50.09 119 SER A O 1
ATOM 885 N N . THR A 1 120 ? 4.680 7.884 -5.667 1.00 48.41 120 THR A N 1
ATOM 886 C CA . THR A 1 120 ? 3.232 7.990 -5.888 1.00 48.41 120 THR A CA 1
ATOM 887 C C . THR A 1 120 ? 2.710 9.421 -6.114 1.00 48.41 120 THR A C 1
ATOM 889 O O . THR A 1 120 ? 1.746 9.602 -6.859 1.00 48.41 120 THR A O 1
ATOM 892 N N . ILE A 1 121 ? 3.321 10.430 -5.482 1.00 54.28 121 ILE A N 1
ATOM 893 C CA . ILE A 1 121 ? 2.911 11.850 -5.561 1.00 54.28 121 ILE A CA 1
ATOM 894 C C . ILE A 1 121 ? 3.930 12.675 -6.356 1.00 54.28 121 ILE A C 1
ATOM 896 O O . ILE A 1 121 ? 3.558 13.580 -7.095 1.00 54.28 121 ILE A O 1
ATOM 900 N N . GLU A 1 122 ? 5.216 12.356 -6.223 1.00 51.03 122 GLU A N 1
ATOM 901 C CA . GLU A 1 122 ? 6.325 12.985 -6.937 1.00 51.03 122 GLU A CA 1
ATOM 902 C C . GLU A 1 122 ? 6.258 12.714 -8.435 1.00 51.03 122 GLU A C 1
ATOM 904 O O . GLU A 1 122 ? 6.663 13.573 -9.201 1.00 51.03 122 GLU A O 1
ATOM 909 N N . ASN A 1 123 ? 5.690 11.580 -8.862 1.00 52.59 123 ASN A N 1
ATOM 910 C CA . ASN A 1 123 ? 5.512 11.296 -10.282 1.00 52.59 123 ASN A CA 1
ATOM 911 C C . ASN A 1 123 ? 4.530 12.248 -10.969 1.00 52.59 123 ASN A C 1
ATOM 913 O O . ASN A 1 123 ? 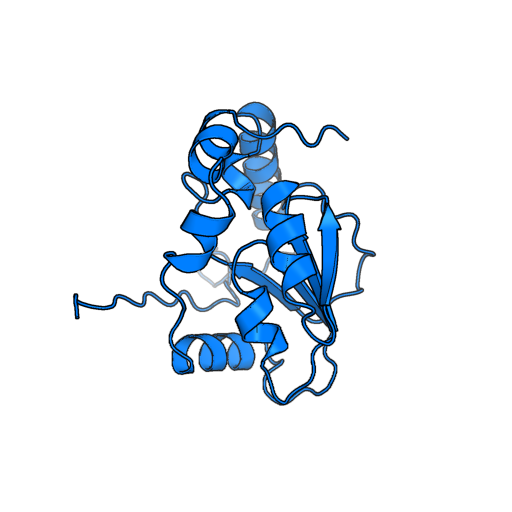4.549 12.328 -12.191 1.00 52.59 123 ASN A O 1
ATOM 917 N N . LEU A 1 124 ? 3.662 12.933 -10.224 1.00 59.47 124 LEU A N 1
ATOM 918 C CA . LEU A 1 124 ? 2.749 13.900 -10.811 1.00 59.47 124 LEU A CA 1
ATOM 919 C C . LEU A 1 124 ? 3.548 15.109 -11.301 1.00 59.47 124 LEU A C 1
ATOM 921 O O . LEU A 1 124 ? 4.347 15.676 -10.555 1.00 59.47 124 LEU A O 1
ATOM 925 N N . ASP A 1 125 ? 3.285 15.54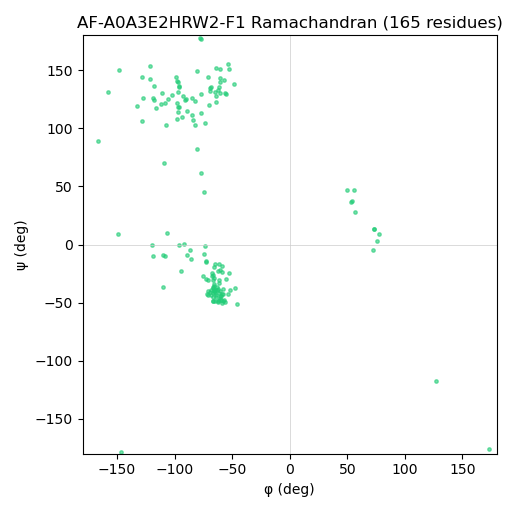7 -12.534 1.00 65.00 125 ASP A N 1
ATOM 926 C CA . ASP A 1 125 ? 3.744 16.863 -12.973 1.00 65.00 125 ASP A CA 1
ATOM 927 C C . ASP A 1 125 ? 3.271 17.953 -11.990 1.00 65.00 125 ASP A C 1
ATOM 929 O O . ASP A 1 125 ? 2.300 17.779 -11.245 1.00 65.00 125 ASP A O 1
ATOM 933 N N . THR A 1 126 ? 3.993 19.077 -11.947 1.00 65.12 126 THR A N 1
ATOM 934 C CA . THR A 1 126 ? 3.758 20.136 -10.953 1.00 65.12 126 THR A CA 1
ATOM 935 C C . THR A 1 126 ? 2.295 20.575 -10.914 1.00 65.12 126 THR A C 1
ATOM 937 O O . THR A 1 126 ? 1.755 20.787 -9.831 1.00 65.12 126 THR A O 1
ATOM 940 N N . GLU A 1 127 ? 1.640 20.666 -12.072 1.00 70.88 127 GLU A N 1
ATOM 941 C CA . GLU A 1 127 ? 0.236 21.055 -12.177 1.00 70.88 127 GLU A CA 1
ATOM 942 C C . GLU A 1 127 ? -0.691 20.006 -11.548 1.00 70.88 127 GLU A C 1
ATOM 944 O O . GLU A 1 127 ? -1.516 20.343 -10.699 1.00 70.88 127 GLU A O 1
ATOM 949 N N . LYS A 1 128 ? -0.521 18.722 -11.881 1.00 65.94 128 LYS A N 1
ATOM 950 C CA . LYS A 1 128 ? -1.290 17.624 -11.279 1.00 65.94 128 LYS A CA 1
ATOM 951 C C . LYS A 1 128 ? -1.056 17.502 -9.784 1.00 65.94 128 LYS A C 1
ATOM 953 O O . LYS A 1 128 ? -2.006 17.247 -9.051 1.00 65.94 128 LYS A O 1
ATOM 958 N N . ARG A 1 129 ? 0.173 17.702 -9.307 1.00 65.75 129 ARG A N 1
ATOM 959 C CA . ARG A 1 129 ? 0.476 17.668 -7.872 1.00 65.75 129 ARG A CA 1
ATOM 960 C C . ARG A 1 129 ? -0.247 18.787 -7.125 1.00 65.75 129 ARG A C 1
ATOM 962 O O . ARG A 1 129 ? -0.840 18.537 -6.076 1.00 65.75 129 ARG A O 1
ATOM 969 N N . GLU A 1 130 ? -0.229 20.003 -7.668 1.00 71.50 130 GLU A N 1
ATOM 970 C CA . GLU A 1 130 ? -0.993 21.117 -7.101 1.00 71.50 130 GLU A CA 1
ATOM 971 C C . GLU A 1 130 ? -2.505 20.872 -7.198 1.00 71.50 130 GLU A C 1
ATOM 973 O O . GLU A 1 130 ? -3.232 21.224 -6.272 1.00 71.50 130 GLU A O 1
ATOM 978 N N . ASN A 1 131 ? -2.990 20.211 -8.253 1.00 76.31 131 ASN A N 1
ATOM 979 C CA . ASN A 1 131 ? -4.402 19.844 -8.375 1.00 76.31 131 ASN A CA 1
ATOM 980 C C . ASN A 1 131 ? -4.823 18.775 -7.360 1.00 76.31 131 ASN A C 1
ATOM 982 O O . ASN A 1 131 ? -5.846 18.957 -6.712 1.00 76.31 131 ASN A O 1
ATOM 986 N N . VAL A 1 132 ? -4.025 17.724 -7.136 1.00 71.69 132 VAL A N 1
ATOM 987 C CA . VAL A 1 132 ? -4.282 16.738 -6.069 1.00 71.69 132 VAL A CA 1
ATOM 988 C C . VAL A 1 132 ? -4.297 17.424 -4.710 1.00 71.69 132 VAL A C 1
ATOM 990 O O . VAL A 1 132 ? -5.194 17.194 -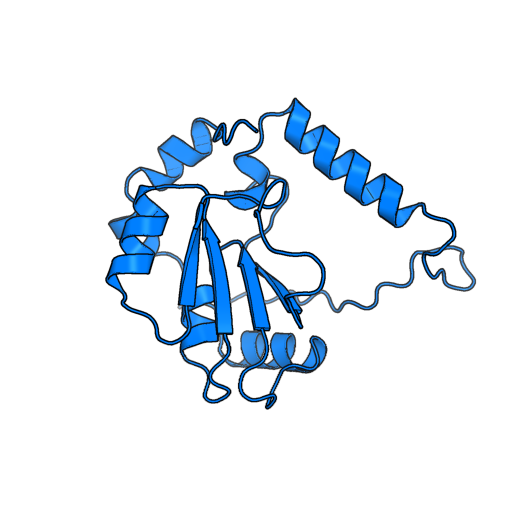3.907 1.00 71.69 132 VAL A O 1
ATOM 993 N N . LYS A 1 133 ? -3.342 18.324 -4.455 1.00 72.38 133 LYS A N 1
ATOM 994 C CA . LYS A 1 133 ? -3.320 19.107 -3.218 1.00 72.38 133 LYS A CA 1
ATOM 995 C C . LYS A 1 133 ? -4.578 19.967 -3.073 1.00 72.38 133 LYS A C 1
ATOM 997 O O . LYS A 1 133 ? -5.153 19.995 -1.991 1.00 72.38 133 LYS A O 1
ATOM 1002 N N . LYS A 1 134 ? -5.020 20.640 -4.140 1.00 77.06 134 LYS A N 1
ATOM 1003 C CA . LYS A 1 134 ? -6.268 21.417 -4.142 1.00 77.06 134 LYS A CA 1
ATOM 1004 C C . LYS A 1 134 ? -7.481 20.538 -3.869 1.00 77.06 134 LYS A C 1
ATOM 1006 O O . LYS A 1 134 ? -8.250 20.892 -2.993 1.00 77.06 134 LYS A O 1
ATOM 1011 N N . GLN A 1 135 ? -7.608 19.396 -4.542 1.00 77.31 135 GLN A N 1
ATOM 1012 C CA . GLN A 1 135 ? -8.713 18.455 -4.342 1.00 77.31 135 GLN A CA 1
ATOM 1013 C C . GLN A 1 135 ? -8.753 17.925 -2.910 1.00 77.31 135 GLN A C 1
ATOM 1015 O O . GLN A 1 135 ? -9.803 17.937 -2.282 1.00 77.31 135 GLN A O 1
ATOM 1020 N N . VAL A 1 136 ? -7.604 17.524 -2.357 1.00 76.25 136 VAL A N 1
ATOM 1021 C CA . VAL A 1 136 ? -7.515 17.100 -0.954 1.00 76.25 136 VAL A CA 1
ATOM 1022 C C . VAL A 1 136 ? -7.947 18.235 -0.024 1.00 76.25 136 VAL A C 1
ATOM 1024 O O . VAL A 1 136 ? -8.759 18.013 0.865 1.00 76.25 136 VAL A O 1
ATOM 1027 N N . LEU A 1 137 ? -7.448 19.458 -0.226 1.00 79.19 137 LEU A N 1
ATOM 1028 C CA . LEU A 1 137 ? -7.818 20.611 0.603 1.00 79.19 137 LEU A CA 1
ATOM 1029 C C . LEU A 1 137 ? -9.296 21.005 0.460 1.00 79.19 137 LEU A C 1
ATOM 1031 O O . LEU A 1 137 ? -9.902 21.429 1.440 1.00 79.19 137 LEU A O 1
ATOM 1035 N N . GLU A 1 138 ? -9.866 20.872 -0.735 1.00 79.88 138 GLU A N 1
ATOM 1036 C CA . GLU A 1 138 ? -11.279 21.120 -1.024 1.00 79.88 138 GLU A CA 1
ATOM 1037 C C . GLU A 1 138 ? -12.171 20.101 -0.316 1.00 79.88 138 GLU A C 1
ATOM 1039 O O . GLU A 1 138 ? -13.072 20.507 0.413 1.00 79.88 138 GLU A O 1
ATOM 1044 N N . VAL A 1 139 ? -11.853 18.804 -0.422 1.00 78.31 139 VAL A N 1
ATOM 1045 C CA . VAL A 1 139 ? -12.535 17.734 0.325 1.00 78.31 139 VAL A CA 1
ATOM 1046 C C . VAL A 1 139 ? -12.452 18.001 1.824 1.00 78.31 139 VAL A C 1
ATOM 1048 O O . VAL A 1 139 ? -13.473 18.001 2.497 1.00 78.31 139 VAL A O 1
ATOM 1051 N N . LEU A 1 140 ? -11.267 18.331 2.349 1.00 77.00 140 LEU A N 1
ATOM 1052 C CA . LEU A 1 140 ? -11.089 18.678 3.766 1.00 77.00 140 LEU A CA 1
ATOM 1053 C C . LEU A 1 140 ? -11.821 19.970 4.180 1.00 77.00 140 LEU A C 1
ATOM 1055 O O . LEU A 1 140 ? -12.006 20.219 5.369 1.00 77.00 140 LEU A O 1
ATOM 1059 N N . SER A 1 141 ? -12.228 20.810 3.229 1.00 77.62 141 SER A N 1
ATOM 1060 C CA . SER A 1 141 ? -13.008 22.029 3.482 1.00 77.62 141 SER A CA 1
ATOM 1061 C C . SER A 1 141 ? -14.517 21.832 3.304 1.00 77.62 141 SER A C 1
ATOM 1063 O O . SER A 1 141 ? -15.264 22.787 3.519 1.00 77.62 141 SER A O 1
ATOM 1065 N N . GLY A 1 142 ? -14.966 20.627 2.934 1.00 83.94 142 GLY A N 1
ATOM 1066 C CA . GLY A 1 142 ? -16.375 20.280 2.761 1.00 83.94 142 GLY A CA 1
ATOM 1067 C C . GLY A 1 142 ? -17.201 20.442 4.041 1.00 83.94 142 GLY A C 1
ATOM 1068 O O . GLY A 1 142 ? -16.690 20.340 5.159 1.00 83.94 142 GLY A O 1
ATOM 1069 N N . GLY A 1 143 ? -18.495 20.733 3.879 1.00 81.62 143 GLY A N 1
ATOM 1070 C CA . GLY A 1 143 ? -19.427 20.938 4.999 1.00 81.62 143 GLY A CA 1
ATOM 1071 C C . GLY A 1 143 ? -19.806 19.653 5.743 1.00 81.62 143 GLY A C 1
ATOM 1072 O O . GLY A 1 143 ? -20.356 19.717 6.837 1.00 81.62 143 GLY A O 1
ATOM 1073 N N . ASP A 1 144 ? -19.505 18.503 5.149 1.00 83.38 144 ASP A N 1
ATOM 1074 C CA . ASP A 1 144 ? -19.662 17.149 5.677 1.00 83.38 144 ASP A CA 1
ATOM 1075 C C . ASP A 1 144 ? -18.452 16.675 6.500 1.00 83.38 144 ASP A C 1
ATOM 1077 O O . ASP A 1 144 ? -18.501 15.607 7.112 1.00 83.38 144 ASP A O 1
ATOM 1081 N N . VAL A 1 145 ? -17.378 17.469 6.562 1.00 80.19 145 VAL A N 1
ATOM 1082 C CA . VAL A 1 145 ? -16.184 17.133 7.339 1.00 80.19 145 VAL A CA 1
ATOM 1083 C C . VAL A 1 145 ? -16.373 17.494 8.808 1.00 80.19 145 VAL A C 1
ATOM 1085 O O . VAL A 1 145 ? -16.614 18.649 9.167 1.00 80.19 145 VAL A O 1
ATOM 1088 N N . GLU A 1 146 ? -16.210 16.499 9.675 1.00 85.00 146 GLU A N 1
ATOM 1089 C CA . GLU A 1 146 ? -16.306 16.661 11.122 1.00 85.00 146 GLU A CA 1
ATOM 1090 C C . GLU A 1 146 ? -15.223 17.619 11.655 1.00 85.00 146 GLU A C 1
ATOM 1092 O O . GLU A 1 146 ? -14.038 17.519 11.317 1.00 85.00 146 GLU A O 1
ATOM 1097 N N . ARG A 1 147 ? -15.630 18.562 12.513 1.00 85.81 147 ARG A N 1
ATOM 1098 C CA . ARG A 1 147 ? -14.745 19.540 13.157 1.00 85.81 147 ARG A CA 1
ATOM 1099 C C . ARG A 1 147 ? -14.946 19.542 14.666 1.00 85.81 147 ARG A C 1
ATOM 1101 O O . ARG A 1 147 ? -16.064 19.375 15.143 1.00 85.81 147 ARG A O 1
ATOM 1108 N N . ASN A 1 148 ? -13.865 19.745 15.414 1.00 84.56 148 ASN A N 1
ATOM 1109 C CA . ASN A 1 148 ? -13.927 19.857 16.868 1.00 84.56 148 ASN A CA 1
ATOM 1110 C C . ASN A 1 148 ? -14.455 21.241 17.300 1.00 84.56 148 ASN A C 1
ATOM 1112 O O . ASN A 1 148 ? -14.664 22.134 16.478 1.00 84.56 148 ASN A O 1
ATOM 1116 N N . GLU A 1 149 ? -14.620 21.455 18.607 1.00 87.19 149 GLU A N 1
ATOM 1117 C CA . GLU A 1 149 ? -15.117 22.721 19.178 1.00 87.19 149 GLU A CA 1
ATOM 1118 C C . GLU A 1 149 ? -14.262 23.957 18.822 1.00 87.19 149 GLU A C 1
ATOM 1120 O O . GLU A 1 149 ? -14.733 25.088 18.921 1.00 87.19 149 GLU A O 1
ATOM 1125 N N . LYS A 1 150 ? -13.011 23.760 18.383 1.00 84.69 150 LYS A N 1
ATOM 1126 C CA . LYS A 1 150 ? -12.094 24.821 17.934 1.00 84.69 150 LYS A CA 1
ATOM 1127 C C . LYS A 1 150 ? -12.166 25.079 16.423 1.00 84.69 150 LYS A C 1
ATOM 1129 O O . LYS A 1 150 ? -11.433 25.925 15.917 1.00 84.69 150 LYS A O 1
ATOM 1134 N N . GLY A 1 151 ? -13.021 24.357 15.697 1.00 81.00 151 GLY A N 1
ATOM 1135 C CA . GLY A 1 151 ? -13.144 24.431 14.240 1.00 81.00 151 GLY A CA 1
ATOM 1136 C C . GLY A 1 151 ? -12.043 23.686 13.475 1.00 81.00 151 GLY A C 1
ATOM 1137 O O . GLY A 1 151 ? -11.955 23.818 12.250 1.00 81.00 151 GLY A O 1
ATOM 1138 N N . GLU A 1 152 ? -11.211 22.906 14.167 1.00 78.31 152 GLU A N 1
ATOM 1139 C CA . GLU A 1 152 ? -10.156 22.084 13.568 1.00 78.31 152 GLU A CA 1
ATOM 1140 C C . GLU A 1 152 ? -10.757 20.788 13.015 1.00 78.31 152 GLU A C 1
ATOM 1142 O O . GLU A 1 152 ? -11.735 20.276 13.556 1.00 78.31 152 GLU A O 1
ATOM 1147 N N . LEU A 1 153 ? -10.167 20.243 11.950 1.00 76.94 153 LEU A N 1
ATOM 1148 C CA . LEU A 1 153 ? -10.609 18.981 11.352 1.00 76.94 153 LEU A CA 1
ATOM 1149 C C . LEU A 1 153 ? -10.426 17.833 12.349 1.00 76.94 153 LEU A C 1
ATOM 1151 O O . LEU A 1 153 ? -9.324 17.637 12.870 1.00 76.94 153 LEU A O 1
ATOM 1155 N N . VAL A 1 154 ? -11.486 17.061 12.592 1.00 68.19 154 VAL A N 1
ATOM 1156 C CA . VAL A 1 154 ? -11.387 15.824 13.371 1.00 68.19 154 VAL A CA 1
ATOM 1157 C C . VAL A 1 154 ? -10.705 14.784 12.495 1.00 68.19 154 VAL A C 1
ATOM 1159 O O . VAL A 1 154 ? -11.276 14.250 11.548 1.00 68.19 154 VAL A O 1
ATOM 1162 N N . LEU A 1 155 ? -9.436 14.522 12.792 1.00 61.12 155 LEU A N 1
ATOM 1163 C CA . LEU A 1 155 ? -8.679 13.478 12.124 1.00 61.12 155 LEU A CA 1
ATOM 1164 C C . LEU A 1 155 ? -8.975 12.138 12.808 1.00 61.12 155 LEU A C 1
ATOM 1166 O O . LEU A 1 155 ? -8.461 11.865 13.892 1.00 61.12 155 LEU A O 1
ATOM 1170 N N . HIS A 1 156 ? -9.736 11.265 12.147 1.00 56.88 156 HIS A N 1
ATOM 1171 C CA . HIS A 1 156 ? -9.809 9.838 12.496 1.00 56.88 156 HIS A CA 1
ATOM 1172 C C . HIS A 1 156 ? -8.556 9.124 11.977 1.00 56.88 156 HIS A C 1
ATOM 1174 O O . HIS A 1 156 ? -8.601 8.280 11.088 1.00 56.88 156 HIS A O 1
ATOM 1180 N N . GLY A 1 157 ? -7.394 9.541 12.472 1.00 49.47 157 GLY A N 1
ATOM 1181 C CA . GLY A 1 157 ? -6.104 9.074 11.991 1.00 49.47 157 GLY A CA 1
ATOM 1182 C C . GLY A 1 157 ? -5.037 9.283 13.046 1.00 49.47 157 GLY A C 1
ATOM 1183 O O . GLY A 1 157 ? -4.906 10.360 13.621 1.00 49.47 157 GLY A O 1
ATOM 1184 N N . SER A 1 158 ? -4.264 8.237 13.304 1.00 43.62 158 SER A N 1
ATOM 1185 C CA . SER A 1 158 ? -3.093 8.325 14.166 1.00 43.62 158 SER A CA 1
ATOM 1186 C C . SER A 1 158 ? -1.845 8.475 13.302 1.00 43.62 158 SER A C 1
ATOM 1188 O O . SER A 1 158 ? -1.558 7.628 12.455 1.00 43.62 158 SER A O 1
ATOM 1190 N N . THR A 1 159 ? -1.092 9.555 13.508 1.00 45.00 159 THR A N 1
ATOM 1191 C CA . THR A 1 159 ? 0.226 9.732 12.887 1.00 45.00 159 THR A CA 1
ATOM 1192 C C . THR A 1 159 ? 1.270 9.035 13.750 1.00 45.00 159 THR A C 1
ATOM 1194 O O . THR A 1 159 ? 1.576 9.488 14.852 1.00 45.00 159 THR A O 1
ATOM 1197 N N . TYR A 1 160 ? 1.850 7.947 13.244 1.00 44.59 160 TYR A N 1
ATOM 1198 C CA . TYR A 1 160 ? 2.949 7.253 13.913 1.00 44.59 160 TYR A CA 1
ATOM 1199 C C . TYR A 1 160 ? 4.286 7.696 13.331 1.00 44.59 160 TYR A C 1
ATOM 1201 O O . TYR A 1 160 ? 4.585 7.468 12.159 1.00 44.59 160 TYR A O 1
ATOM 1209 N N . HIS A 1 161 ? 5.120 8.294 14.175 1.00 43.22 161 HIS A N 1
ATOM 1210 C CA . HIS A 1 161 ? 6.526 8.511 13.872 1.00 43.22 161 HIS A CA 1
ATOM 1211 C C . HIS A 1 161 ? 7.326 7.345 14.447 1.00 43.22 161 HIS A C 1
ATOM 1213 O O . HIS A 1 161 ? 7.464 7.222 15.660 1.00 43.22 161 HIS A O 1
ATOM 1219 N N . ALA A 1 162 ? 7.854 6.492 13.573 1.00 41.34 162 ALA A N 1
ATOM 1220 C CA . ALA A 1 162 ? 8.831 5.480 13.947 1.00 41.34 162 ALA A CA 1
ATOM 1221 C C . ALA A 1 162 ? 10.183 5.846 13.326 1.00 41.34 162 ALA A C 1
ATOM 1223 O O . ALA A 1 162 ? 10.270 6.126 12.129 1.00 41.34 162 ALA A O 1
ATOM 1224 N N . TRP A 1 163 ? 11.236 5.842 14.137 1.00 36.19 163 TRP A N 1
ATOM 1225 C CA . TRP A 1 163 ? 12.619 5.916 13.679 1.00 36.19 163 TRP A CA 1
ATOM 1226 C C . TRP A 1 163 ? 13.362 4.683 14.181 1.00 36.19 163 TRP A C 1
ATOM 1228 O O . TRP A 1 163 ? 13.154 4.228 15.303 1.00 36.19 163 TRP A O 1
ATOM 1238 N N . THR A 1 164 ? 14.252 4.150 13.355 1.00 35.00 164 THR A N 1
ATOM 1239 C CA . THR A 1 164 ? 15.224 3.143 13.778 1.00 35.00 164 THR A CA 1
ATOM 1240 C C . THR A 1 164 ? 16.578 3.836 13.862 1.00 35.00 164 THR A C 1
ATOM 1242 O O . THR A 1 164 ? 17.011 4.455 12.887 1.00 35.00 164 THR A O 1
ATOM 1245 N N . SER A 1 165 ? 17.263 3.766 15.003 1.00 33.50 165 SER A N 1
ATOM 1246 C CA . SER A 1 165 ? 18.701 4.052 15.030 1.00 33.50 165 SER A CA 1
ATOM 1247 C C . SER A 1 165 ? 19.438 3.009 14.181 1.00 33.50 165 SER A C 1
ATOM 1249 O O . SER A 1 165 ? 18.939 1.895 14.017 1.00 33.50 165 SER A O 1
ATOM 1251 N N . ARG A 1 166 ? 20.595 3.377 13.609 1.00 36.53 166 ARG A N 1
ATOM 1252 C CA . ARG A 1 166 ? 21.446 2.449 12.840 1.00 36.53 166 ARG A CA 1
ATOM 1253 C C . ARG A 1 166 ? 21.664 1.142 13.613 1.00 36.53 166 ARG A C 1
ATOM 1255 O O . ARG A 1 166 ? 21.901 1.196 14.819 1.00 36.53 166 ARG A O 1
ATOM 1262 N N . ILE A 1 167 ? 21.598 0.027 12.881 1.00 40.69 167 ILE A N 1
ATOM 1263 C CA . ILE A 1 167 ? 22.194 -1.260 13.271 1.00 40.69 167 ILE A CA 1
ATOM 1264 C C . ILE A 1 167 ? 23.714 -1.096 13.265 1.00 40.69 167 ILE A C 1
ATOM 1266 O O . ILE A 1 167 ? 24.210 -0.440 12.315 1.00 40.69 167 ILE A O 1
#

Sequence (167 aa):
MSTTIDPRAQAGFANAAAYDAHRPSYPSEAVSSLLSHLNIAGKSGAHIVEVGKFTELLAAREERYEIIAVEPQADMRAQLKAKNLRGVTIIEGNAAGMNVEEGWADACVAAQARFATSSTIENLDTEKRENVKKQVLEVLSGGDVERNEKGELVLHGSTYHAWTSRI

Organism: Scytalidium lignicola (NCBI:txid5539)